Protein AF-A0A7X9IDZ4-F1 (afdb_monomer_lite)

pLDDT: mean 84.06, std 12.98, range [55.0, 95.69]

Radius of gyration: 24.99 Å; chains: 1; bounding box: 60×18×54 Å

Secondary structure (DSSP, 8-state):
-HHHHHHHHHHHHHHHHHHHH-------SSTT-TTGGGGSPS-HHHHHTTT--TT--SSTTHHHH-GGG-

Foldseek 3Di:
DVVVVVVVVVVVVVVVVCVVPVPPPPDPPDPPDPVPVVPDQDDPVCVVVVVPCQVPCPDPSCVVRPVVVD

Sequence (70 aa):
MRTVKLILLVWLLAAIVAAVFGRVTIAADGALSTAGFLRVGVGAKAMGLGEAFTAVADDASAVYWNPAGL

Structure (mmCIF, N/CA/C/O backbone):
data_AF-A0A7X9IDZ4-F1
#
_entry.id   AF-A0A7X9IDZ4-F1
#
loop_
_atom_site.group_PDB
_atom_site.id
_atom_site.type_symbol
_atom_site.label_atom_id
_atom_site.label_alt_id
_atom_site.label_comp_id
_atom_site.label_asym_id
_atom_site.label_entity_id
_atom_site.label_seq_id
_atom_site.pdbx_PDB_ins_code
_atom_site.Cartn_x
_atom_site.Cartn_y
_atom_site.Cartn_z
_atom_site.occupancy
_atom_site.B_iso_or_equiv
_atom_site.auth_seq_id
_atom_site.auth_comp_id
_atom_site.auth_asym_id
_atom_site.auth_atom_id
_atom_site.pdbx_PDB_model_num
ATOM 1 N N . MET A 1 1 ? 41.739 5.636 -36.710 1.00 67.56 1 MET A N 1
ATOM 2 C CA . MET A 1 1 ? 41.376 4.596 -35.710 1.00 67.56 1 MET A CA 1
ATOM 3 C C . MET A 1 1 ? 41.018 5.151 -34.329 1.00 67.56 1 MET A C 1
ATOM 5 O O . MET A 1 1 ? 40.111 4.609 -33.715 1.00 67.56 1 MET A O 1
ATOM 9 N N . ARG A 1 2 ? 41.692 6.194 -33.814 1.00 82.00 2 ARG A N 1
ATOM 10 C CA . ARG A 1 2 ? 41.400 6.762 -32.479 1.00 82.00 2 ARG A CA 1
ATOM 11 C C . ARG A 1 2 ? 39.991 7.370 -32.374 1.00 82.00 2 ARG A C 1
ATOM 13 O O . ARG A 1 2 ? 39.263 7.052 -31.445 1.00 82.00 2 ARG A O 1
ATOM 20 N N . THR A 1 3 ? 39.581 8.150 -33.371 1.00 83.88 3 THR A N 1
ATOM 21 C CA . THR A 1 3 ? 38.260 8.803 -33.440 1.00 83.88 3 THR A CA 1
ATOM 22 C C . THR A 1 3 ? 37.103 7.810 -33.578 1.00 83.88 3 THR A C 1
ATOM 24 O O . THR A 1 3 ? 36.100 7.934 -32.887 1.00 83.88 3 THR A O 1
ATOM 27 N N . VAL A 1 4 ? 37.271 6.765 -34.392 1.00 88.94 4 VAL A N 1
ATOM 28 C CA . VAL A 1 4 ? 36.268 5.696 -34.565 1.00 88.94 4 VAL A CA 1
ATOM 29 C C . VAL A 1 4 ? 36.041 4.918 -33.261 1.00 88.94 4 VAL A C 1
ATOM 31 O O . VAL A 1 4 ? 34.900 4.648 -32.901 1.00 88.94 4 VAL A O 1
ATOM 34 N N . LYS A 1 5 ? 37.107 4.610 -32.508 1.00 86.75 5 LYS A N 1
ATOM 35 C CA . LYS A 1 5 ? 36.997 3.935 -31.201 1.00 86.75 5 LYS A CA 1
ATOM 36 C C . LYS A 1 5 ? 36.251 4.782 -30.162 1.00 86.75 5 LYS A C 1
ATOM 38 O O . LYS A 1 5 ? 35.466 4.235 -29.397 1.00 86.75 5 LYS A O 1
ATOM 43 N N . LEU A 1 6 ? 36.465 6.099 -30.160 1.00 91.00 6 LEU A N 1
ATOM 44 C CA . LEU A 1 6 ? 35.755 7.038 -29.283 1.00 91.00 6 LEU A CA 1
ATOM 45 C C . LEU A 1 6 ? 34.252 7.082 -29.586 1.00 91.00 6 LEU A C 1
ATOM 47 O O . LEU A 1 6 ? 33.448 7.000 -28.665 1.00 91.00 6 LEU A O 1
ATOM 51 N N . ILE A 1 7 ? 33.872 7.131 -30.865 1.00 94.31 7 ILE A N 1
ATOM 52 C CA . ILE A 1 7 ? 32.459 7.124 -31.278 1.00 94.31 7 ILE A CA 1
ATOM 53 C C . ILE A 1 7 ? 31.766 5.830 -30.827 1.00 94.31 7 ILE A C 1
ATOM 55 O O . ILE A 1 7 ? 30.677 5.880 -30.261 1.00 94.31 7 ILE A O 1
ATOM 59 N N . LEU A 1 8 ? 32.414 4.676 -31.009 1.00 94.94 8 LEU A N 1
ATOM 60 C CA . LEU A 1 8 ? 31.876 3.382 -30.575 1.00 94.94 8 LEU A CA 1
ATOM 61 C C . LEU A 1 8 ? 31.703 3.290 -29.051 1.00 94.94 8 LEU A C 1
ATOM 63 O O . LEU A 1 8 ? 30.694 2.767 -28.585 1.00 94.94 8 LEU A O 1
ATOM 67 N N . LEU A 1 9 ? 32.648 3.827 -28.274 1.00 95.44 9 LEU A N 1
ATOM 68 C CA . LEU A 1 9 ? 32.553 3.867 -26.811 1.00 95.44 9 LEU A CA 1
ATOM 69 C C . LEU A 1 9 ? 31.399 4.748 -26.322 1.00 95.44 9 LEU A C 1
ATOM 71 O O . LEU A 1 9 ? 30.712 4.373 -25.377 1.00 95.44 9 LEU A O 1
ATOM 75 N N . VAL A 1 10 ? 31.156 5.885 -26.977 1.00 95.69 10 VAL A N 1
ATOM 76 C CA . VAL A 1 10 ? 30.032 6.774 -26.642 1.00 95.69 10 VAL A CA 1
ATOM 77 C C . VAL A 1 10 ? 28.693 6.092 -26.920 1.00 95.69 10 VAL A C 1
ATOM 79 O O . VAL A 1 10 ? 27.808 6.127 -26.069 1.00 95.69 10 VAL A O 1
ATOM 82 N N . TRP A 1 11 ? 28.555 5.414 -28.063 1.00 93.75 11 TRP A N 1
ATOM 83 C CA . TRP A 1 11 ? 27.342 4.652 -28.381 1.00 93.75 11 TRP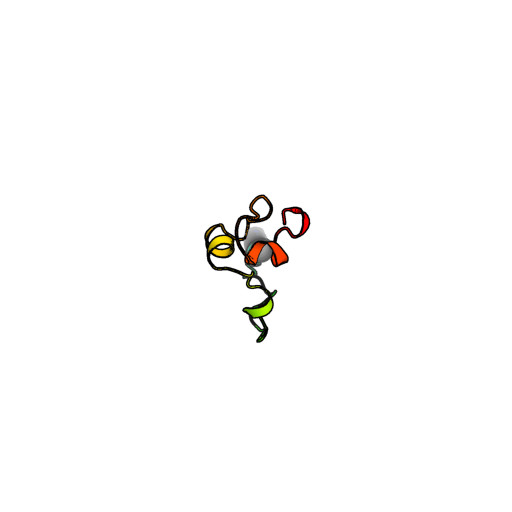 A CA 1
ATOM 84 C C . TRP A 1 11 ? 27.111 3.482 -27.425 1.00 93.75 11 TRP A C 1
ATOM 86 O O . TRP A 1 11 ? 25.982 3.260 -26.991 1.00 93.75 11 TRP A O 1
ATOM 96 N N . LEU A 1 12 ? 28.175 2.769 -27.047 1.00 94.44 12 LEU A N 1
ATOM 97 C CA . LEU A 1 12 ? 28.097 1.695 -26.061 1.00 94.44 12 LEU A CA 1
ATOM 98 C C . LEU A 1 12 ? 27.658 2.229 -24.690 1.00 94.44 12 LEU A C 1
ATOM 100 O O . LEU A 1 12 ? 26.768 1.659 -24.066 1.00 94.44 12 LEU A O 1
ATOM 104 N N . LEU A 1 13 ? 28.237 3.347 -24.242 1.00 93.94 13 LEU A N 1
ATOM 105 C CA . LEU A 1 13 ? 27.871 3.977 -22.975 1.00 93.94 13 LEU A CA 1
ATOM 106 C C . LEU A 1 13 ? 26.415 4.461 -22.989 1.00 93.94 13 LEU A C 1
ATOM 108 O O . LEU A 1 13 ? 25.685 4.212 -22.035 1.00 93.94 13 LEU A O 1
ATOM 112 N N . ALA A 1 14 ? 25.968 5.089 -24.078 1.00 90.50 14 ALA A N 1
ATOM 113 C CA . ALA A 1 14 ? 24.582 5.524 -24.233 1.00 90.50 14 ALA A CA 1
ATOM 114 C C . ALA A 1 14 ? 23.597 4.341 -24.193 1.00 90.50 14 ALA A C 1
ATOM 116 O O . ALA A 1 14 ? 22.564 4.427 -23.531 1.00 90.50 14 ALA A O 1
ATOM 117 N N . ALA A 1 15 ? 23.935 3.216 -24.833 1.00 88.19 15 ALA A N 1
ATOM 118 C CA . ALA A 1 15 ? 23.127 1.998 -24.788 1.00 88.19 15 ALA A CA 1
ATOM 119 C C . ALA A 1 15 ? 23.056 1.395 -23.374 1.00 88.19 15 ALA A C 1
ATOM 121 O O . ALA A 1 15 ? 21.988 0.964 -22.943 1.00 88.19 15 ALA A O 1
ATOM 122 N N . ILE A 1 16 ? 24.165 1.414 -22.625 1.00 89.19 16 ILE A N 1
ATOM 123 C CA . ILE A 1 16 ? 24.206 0.960 -21.226 1.00 89.19 16 ILE A CA 1
ATOM 124 C C . ILE A 1 16 ? 23.335 1.859 -20.344 1.00 89.19 16 ILE A C 1
ATOM 126 O O . ILE A 1 16 ? 22.521 1.355 -19.576 1.00 89.19 16 ILE A O 1
ATOM 130 N N . VAL A 1 17 ? 23.448 3.182 -20.482 1.00 87.81 17 VAL A N 1
ATOM 131 C CA . VAL A 1 17 ? 22.619 4.141 -19.734 1.00 87.81 17 VAL A CA 1
ATOM 132 C C . VAL A 1 17 ? 21.135 3.922 -20.046 1.00 87.81 17 VAL A C 1
ATOM 134 O O . VAL A 1 17 ? 20.325 3.813 -19.129 1.00 87.81 17 VAL A O 1
ATOM 137 N N . ALA A 1 18 ? 20.768 3.760 -21.317 1.00 83.81 18 ALA A N 1
ATOM 138 C CA . ALA A 1 18 ? 19.390 3.464 -21.702 1.00 83.81 18 ALA A CA 1
ATOM 139 C C . ALA A 1 18 ? 18.890 2.117 -21.147 1.00 83.81 18 ALA A C 1
ATOM 141 O O . ALA A 1 18 ? 17.737 2.018 -20.742 1.00 83.81 18 ALA A O 1
ATOM 142 N N . ALA A 1 19 ? 19.735 1.085 -21.073 1.00 80.25 19 ALA A N 1
ATOM 143 C CA . ALA A 1 19 ? 19.354 -0.208 -20.503 1.00 80.25 19 ALA A CA 1
ATOM 144 C C . ALA A 1 19 ? 19.172 -0.163 -18.974 1.00 80.25 19 ALA A C 1
ATOM 146 O O . ALA A 1 19 ? 18.280 -0.827 -18.446 1.00 80.25 19 ALA A O 1
ATOM 147 N N . VAL A 1 20 ? 19.995 0.625 -18.273 1.00 80.38 20 VAL A N 1
ATOM 148 C CA . VAL A 1 20 ? 19.943 0.780 -16.810 1.00 80.38 20 VAL A CA 1
ATOM 149 C C . VAL A 1 20 ? 18.759 1.650 -16.380 1.00 80.38 20 VAL A C 1
ATOM 151 O O . VAL A 1 20 ? 18.073 1.308 -15.422 1.00 80.38 20 VAL A O 1
ATOM 154 N N . PHE A 1 21 ? 18.483 2.745 -17.095 1.00 77.00 21 PHE A N 1
ATOM 155 C CA . PHE A 1 21 ? 17.449 3.717 -16.712 1.00 77.00 21 PHE A CA 1
ATOM 156 C C . PHE A 1 21 ? 16.139 3.601 -17.508 1.00 77.00 21 PHE A C 1
ATOM 158 O O . PHE A 1 21 ? 15.120 4.144 -17.093 1.00 77.00 21 PHE A O 1
ATOM 165 N N . GLY A 1 22 ? 16.122 2.882 -18.633 1.00 64.81 22 GLY A N 1
ATOM 166 C CA . GLY A 1 22 ? 14.945 2.742 -19.500 1.00 64.81 22 GLY A CA 1
ATOM 167 C C . GLY A 1 22 ? 13.877 1.783 -18.976 1.00 64.81 22 GLY A C 1
ATOM 168 O O . GLY A 1 22 ? 12.789 1.706 -19.542 1.00 64.81 22 GLY A 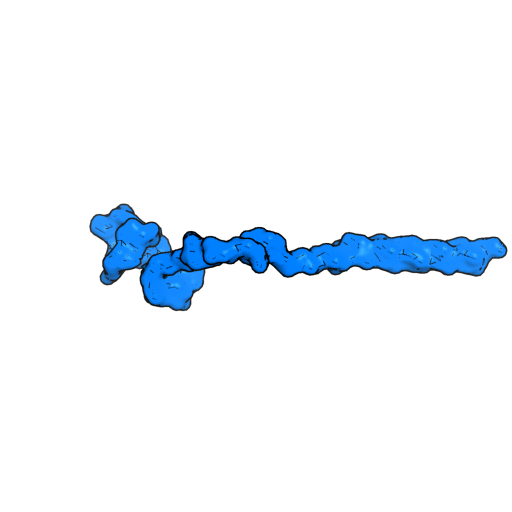O 1
ATOM 169 N N . ARG A 1 23 ? 14.143 1.061 -17.882 1.00 64.75 23 ARG A N 1
ATOM 170 C CA . ARG A 1 23 ? 13.138 0.230 -17.208 1.00 64.75 23 ARG A CA 1
ATOM 171 C C . ARG A 1 23 ? 12.368 1.033 -16.159 1.00 64.75 23 ARG A C 1
ATOM 173 O O . ARG A 1 23 ? 12.344 0.671 -14.991 1.00 64.75 23 ARG A O 1
ATOM 180 N N . VAL A 1 24 ? 11.6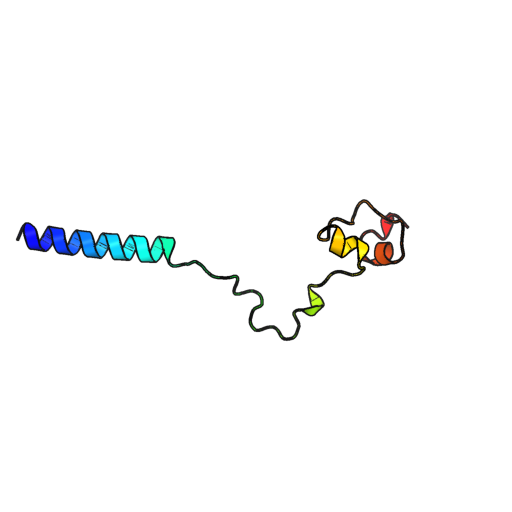82 2.094 -16.585 1.00 59.88 24 VAL A N 1
ATOM 181 C CA . VAL A 1 24 ? 10.530 2.611 -15.829 1.00 59.88 24 VAL A CA 1
ATOM 182 C C . VAL A 1 24 ? 9.341 1.736 -16.207 1.00 59.88 24 VAL A C 1
ATOM 184 O O . VAL A 1 24 ? 8.543 2.055 -17.084 1.00 59.88 24 VAL A O 1
ATOM 187 N N . THR A 1 25 ? 9.262 0.559 -15.594 1.00 57.66 25 THR A N 1
ATOM 188 C CA . THR A 1 25 ? 8.032 -0.228 -15.626 1.00 57.66 25 THR A CA 1
ATOM 189 C C . THR A 1 25 ? 7.022 0.489 -14.740 1.00 57.66 25 THR A C 1
ATOM 191 O O . THR A 1 25 ? 7.113 0.420 -13.516 1.00 57.66 25 THR A O 1
ATOM 194 N N . ILE A 1 26 ? 6.064 1.190 -15.346 1.00 58.03 26 ILE A N 1
ATOM 195 C CA . ILE A 1 26 ? 4.811 1.522 -14.662 1.00 58.03 26 ILE A CA 1
ATOM 196 C C . ILE A 1 26 ? 4.200 0.162 -14.319 1.00 58.03 26 ILE A C 1
ATOM 198 O O . ILE A 1 26 ? 4.004 -0.643 -15.227 1.00 58.03 26 ILE A O 1
ATOM 202 N N . ALA A 1 27 ? 4.061 -0.135 -13.025 1.00 57.66 27 ALA A N 1
ATOM 203 C CA . ALA A 1 27 ? 3.754 -1.458 -12.480 1.00 57.66 27 ALA A CA 1
ATOM 204 C C . ALA A 1 27 ? 2.867 -2.311 -13.411 1.00 57.66 27 ALA A C 1
ATOM 206 O O . ALA A 1 27 ? 1.690 -2.018 -13.619 1.00 57.66 27 ALA A O 1
ATOM 207 N N . ALA A 1 28 ? 3.443 -3.376 -13.976 1.00 55.22 28 ALA A N 1
ATOM 208 C CA . ALA A 1 28 ? 2.734 -4.305 -14.858 1.00 55.22 28 ALA A CA 1
ATOM 209 C C . ALA A 1 28 ? 1.719 -5.188 -14.100 1.00 55.22 28 ALA A C 1
ATOM 211 O O . ALA A 1 28 ? 0.909 -5.870 -14.723 1.00 55.22 28 ALA A O 1
ATOM 212 N N . ASP A 1 29 ? 1.702 -5.127 -12.765 1.00 55.97 29 ASP A N 1
ATOM 213 C CA . ASP A 1 29 ? 0.914 -5.991 -11.876 1.00 55.97 29 ASP A CA 1
ATOM 214 C C . ASP A 1 29 ? -0.589 -5.653 -11.808 1.00 55.97 29 ASP A C 1
ATOM 216 O O . ASP A 1 29 ? -1.264 -5.978 -10.828 1.00 55.97 29 ASP A O 1
ATOM 220 N N . GLY A 1 30 ? -1.167 -4.985 -12.810 1.00 55.00 30 GLY A N 1
ATOM 221 C CA . GLY A 1 30 ? -2.601 -4.680 -12.746 1.00 55.00 30 GLY A CA 1
ATOM 222 C C . GLY A 1 30 ? -3.255 -3.997 -13.937 1.00 55.00 30 GLY A C 1
ATOM 223 O O . GLY A 1 30 ? -4.481 -3.955 -13.975 1.00 55.00 30 GLY A O 1
ATOM 224 N N . ALA A 1 31 ? -2.498 -3.511 -14.922 1.00 55.12 31 ALA A N 1
ATOM 225 C CA . ALA A 1 31 ? -3.058 -2.706 -16.014 1.00 55.12 31 ALA A CA 1
ATOM 226 C C . ALA A 1 31 ? -4.044 -3.458 -16.941 1.00 55.12 31 ALA A C 1
ATOM 228 O O . ALA A 1 31 ? -4.742 -2.824 -17.725 1.00 55.12 31 ALA A O 1
ATOM 229 N N . LEU A 1 32 ? -4.130 -4.792 -16.848 1.00 58.78 32 LEU A N 1
ATOM 230 C CA . LEU A 1 32 ? -5.005 -5.641 -17.676 1.00 58.78 32 LEU A CA 1
ATOM 231 C C . LEU A 1 32 ? -6.035 -6.453 -16.866 1.00 58.78 32 LEU A C 1
ATOM 233 O O . LEU A 1 32 ? -6.748 -7.279 -17.431 1.00 58.78 32 LEU A O 1
ATOM 237 N N . SER A 1 33 ? -6.124 -6.251 -15.548 1.00 68.06 33 SER A N 1
ATOM 238 C CA . SER A 1 33 ? -7.049 -7.009 -14.700 1.00 68.06 33 SER A CA 1
ATOM 239 C C . SER A 1 33 ? -8.413 -6.318 -14.623 1.00 68.06 33 SER A C 1
ATOM 241 O O . SER A 1 33 ? -8.549 -5.259 -14.014 1.00 68.06 33 SER A O 1
ATOM 243 N N . THR A 1 34 ? -9.457 -6.952 -15.164 1.00 74.25 34 THR A N 1
ATOM 244 C 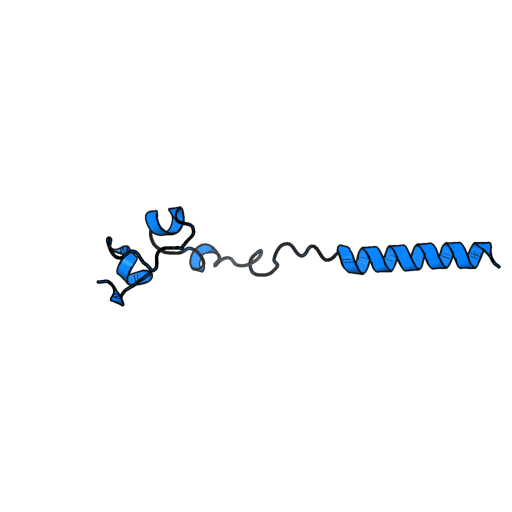CA . THR A 1 34 ? -10.866 -6.551 -14.947 1.00 74.25 34 THR A CA 1
ATOM 245 C C . THR A 1 34 ? -11.306 -6.689 -13.483 1.00 74.25 34 THR A C 1
ATOM 247 O O . THR A 1 34 ? -12.343 -6.165 -13.086 1.00 74.25 34 THR A O 1
ATOM 250 N N . ALA A 1 35 ? -10.493 -7.357 -12.664 1.00 77.31 35 ALA A N 1
ATOM 251 C CA . ALA A 1 35 ? -10.704 -7.638 -11.251 1.00 77.31 35 ALA A CA 1
ATOM 252 C C . ALA A 1 35 ? -9.984 -6.642 -10.315 1.00 77.31 35 ALA A C 1
ATOM 254 O O . ALA A 1 35 ? -9.795 -6.929 -9.136 1.00 77.31 35 ALA A O 1
ATOM 255 N N . GLY A 1 36 ? -9.590 -5.457 -10.800 1.00 72.75 36 GLY A N 1
ATOM 256 C CA . GLY A 1 36 ? -8.918 -4.435 -9.979 1.00 72.75 36 GLY A CA 1
ATOM 257 C C . GLY A 1 36 ? -9.665 -4.059 -8.688 1.00 72.75 36 GLY A C 1
ATOM 258 O O . GLY A 1 36 ? -9.030 -3.742 -7.686 1.00 72.75 36 GLY A O 1
ATOM 259 N N . PHE A 1 37 ? -10.996 -4.186 -8.673 1.00 77.19 37 PHE A N 1
ATOM 260 C CA . PHE A 1 37 ? -11.837 -3.940 -7.498 1.00 77.19 37 PHE A CA 1
ATOM 261 C C . PHE A 1 37 ? -11.572 -4.898 -6.322 1.00 77.19 37 PHE A C 1
ATOM 263 O O . PHE A 1 37 ? -11.819 -4.517 -5.186 1.00 77.19 37 PHE A O 1
ATOM 270 N N . LEU A 1 38 ? -11.029 -6.103 -6.555 1.00 81.00 38 LEU A N 1
ATOM 271 C CA . LEU A 1 38 ? -10.667 -7.045 -5.480 1.00 81.00 38 LEU A CA 1
ATOM 272 C C . LEU A 1 38 ? -9.509 -6.549 -4.608 1.00 81.00 38 LEU A C 1
ATOM 274 O O . LEU A 1 38 ? -9.268 -7.100 -3.540 1.00 81.00 38 LEU A O 1
ATOM 278 N N . ARG A 1 39 ? -8.771 -5.538 -5.071 1.00 79.12 39 ARG A N 1
ATOM 279 C CA . ARG A 1 39 ? -7.673 -4.928 -4.315 1.00 79.12 39 ARG A CA 1
ATOM 280 C C . ARG A 1 39 ? -8.142 -3.767 -3.444 1.00 79.12 39 ARG A C 1
ATOM 282 O O . ARG A 1 39 ? -7.347 -3.266 -2.667 1.00 79.12 39 ARG A O 1
ATOM 289 N N . VAL A 1 40 ? -9.387 -3.317 -3.601 1.00 86.25 40 VAL A N 1
ATOM 290 C CA . VAL A 1 40 ? -9.937 -2.211 -2.816 1.00 86.25 40 VAL A CA 1
ATOM 291 C C . VAL A 1 40 ? -10.387 -2.757 -1.464 1.00 86.25 40 VAL A C 1
ATOM 293 O O . VAL A 1 40 ? -11.227 -3.656 -1.410 1.00 86.25 40 VAL A O 1
ATOM 296 N N . GLY A 1 41 ? -9.831 -2.215 -0.381 1.00 88.50 41 GLY A N 1
ATOM 297 C CA . GLY A 1 41 ? -10.237 -2.553 0.980 1.00 88.50 41 GLY A CA 1
ATOM 298 C C . GLY A 1 41 ? -11.680 -2.149 1.327 1.00 88.50 41 GLY A C 1
ATOM 299 O O . GLY A 1 41 ? -12.365 -1.431 0.595 1.00 88.50 41 GLY A O 1
ATOM 300 N N . VAL A 1 42 ? -12.164 -2.618 2.480 1.00 92.75 42 VAL A N 1
ATOM 301 C CA . VAL A 1 42 ? -13.548 -2.393 2.931 1.00 92.75 42 VAL A CA 1
ATOM 302 C C . VAL A 1 42 ? -13.655 -1.137 3.801 1.00 92.75 42 VAL A C 1
ATOM 304 O O . VAL A 1 42 ? -12.911 -0.975 4.760 1.00 92.75 42 VAL A O 1
ATOM 307 N N . GLY A 1 43 ? -14.651 -0.286 3.539 1.00 92.50 43 GLY A N 1
ATOM 308 C CA . GLY A 1 43 ? -15.025 0.830 4.418 1.00 92.50 43 GLY A CA 1
ATOM 309 C C . GLY A 1 43 ? -14.329 2.159 4.098 1.00 92.50 43 GLY A C 1
ATOM 310 O O . GLY A 1 4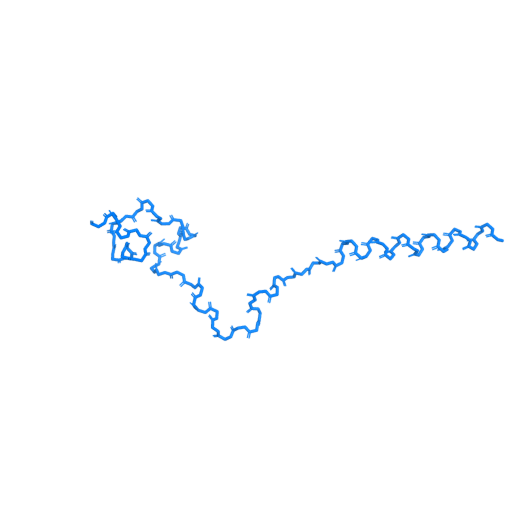3 ? -13.110 2.251 3.998 1.00 92.50 43 GLY A O 1
ATOM 311 N N . ALA A 1 44 ? -15.120 3.232 3.983 1.00 93.62 44 ALA A N 1
ATOM 312 C CA . ALA A 1 44 ? -14.623 4.552 3.581 1.00 93.62 44 ALA A CA 1
ATOM 313 C C . ALA A 1 44 ? -13.608 5.152 4.569 1.00 93.62 44 ALA A C 1
ATOM 315 O O . ALA A 1 44 ? -12.648 5.789 4.141 1.00 93.62 44 ALA A O 1
ATOM 316 N N . LYS A 1 45 ? -13.792 4.928 5.879 1.00 93.06 45 LYS A N 1
ATOM 317 C CA . LYS A 1 45 ? -12.867 5.409 6.917 1.00 93.06 45 LYS A CA 1
ATOM 318 C C . LYS A 1 45 ? -11.485 4.760 6.763 1.00 93.06 45 LYS A C 1
ATOM 320 O O . LYS A 1 45 ? -10.490 5.475 6.702 1.00 93.06 45 LYS A O 1
ATOM 325 N N . ALA A 1 46 ? -11.432 3.433 6.627 1.00 93.88 46 ALA A N 1
ATOM 326 C CA . ALA A 1 46 ? -10.187 2.691 6.429 1.00 93.88 46 ALA A CA 1
ATOM 327 C C . ALA A 1 46 ? -9.461 3.108 5.141 1.00 93.88 46 ALA A C 1
ATOM 329 O O . ALA A 1 46 ? -8.256 3.356 5.162 1.00 93.88 46 ALA A O 1
ATOM 330 N N . MET A 1 47 ? -10.202 3.287 4.043 1.00 94.06 47 MET A N 1
ATOM 331 C CA . MET A 1 47 ? -9.633 3.790 2.788 1.00 94.06 47 MET A CA 1
ATOM 332 C C . MET A 1 47 ? -9.119 5.231 2.914 1.00 94.06 47 MET A C 1
ATOM 334 O O . MET A 1 47 ? -8.065 5.554 2.373 1.00 94.06 47 MET A O 1
ATOM 338 N N . GLY A 1 48 ? -9.814 6.094 3.664 1.00 93.56 48 GLY A N 1
ATOM 339 C CA . GLY A 1 48 ? -9.376 7.465 3.950 1.00 93.56 48 GLY A CA 1
ATOM 340 C C . GLY A 1 48 ? -8.090 7.545 4.780 1.00 93.56 48 GLY A C 1
ATOM 341 O O . GLY A 1 48 ? -7.359 8.526 4.680 1.00 93.56 48 GLY A O 1
ATOM 342 N N . LEU A 1 49 ? -7.784 6.497 5.550 1.00 93.12 49 LEU A N 1
ATOM 343 C CA . LEU A 1 49 ? -6.521 6.334 6.275 1.00 93.12 49 LEU A CA 1
ATOM 344 C C . LEU A 1 49 ? -5.448 5.594 5.457 1.00 93.12 49 LEU A C 1
ATOM 346 O O . LEU A 1 49 ? -4.409 5.230 6.001 1.00 93.12 49 LEU A O 1
ATOM 350 N N . GLY A 1 50 ? -5.681 5.361 4.161 1.00 92.06 50 GLY A N 1
ATOM 351 C CA . GLY A 1 50 ? -4.738 4.654 3.295 1.00 92.06 50 GLY A CA 1
ATOM 352 C C . GLY A 1 50 ? -4.553 3.191 3.695 1.00 92.06 50 GLY A C 1
ATOM 353 O O . GLY A 1 50 ? -3.427 2.707 3.708 1.00 92.06 50 GLY A O 1
ATOM 354 N N . GLU A 1 51 ? -5.643 2.514 4.073 1.00 92.06 51 GLU A N 1
ATOM 355 C CA . GLU A 1 51 ? -5.666 1.107 4.514 1.00 92.06 51 GLU A CA 1
ATOM 356 C C . GLU A 1 51 ? -4.952 0.844 5.858 1.00 92.06 51 GLU A C 1
ATOM 358 O O . GLU A 1 51 ? -4.882 -0.292 6.326 1.00 92.06 51 GLU A O 1
ATOM 363 N N . ALA A 1 52 ? -4.489 1.889 6.553 1.00 92.50 52 ALA A N 1
ATOM 364 C CA . ALA A 1 52 ? -3.864 1.794 7.871 1.00 92.50 52 ALA A CA 1
ATOM 365 C C . ALA A 1 52 ? -4.905 1.727 9.011 1.00 92.50 52 ALA A C 1
ATOM 367 O O . ALA A 1 52 ? -4.983 2.624 9.850 1.00 92.50 52 ALA A O 1
ATOM 368 N N . PHE A 1 53 ? -5.729 0.671 9.038 1.00 94.31 53 PHE A N 1
ATOM 369 C CA . PHE A 1 53 ? -6.871 0.561 9.965 1.00 94.31 53 PHE A CA 1
ATOM 370 C C . PHE A 1 53 ? -6.719 -0.479 11.089 1.00 94.31 53 PHE A C 1
ATOM 372 O O . PHE A 1 53 ? -7.563 -0.546 11.973 1.00 94.31 53 PHE A O 1
ATOM 379 N N . THR A 1 54 ? -5.647 -1.277 11.118 1.00 93.12 54 THR A N 1
ATOM 380 C CA . THR A 1 54 ? -5.515 -2.430 12.038 1.00 93.12 54 THR A CA 1
ATOM 381 C C . THR A 1 54 ? -5.669 -2.084 13.525 1.00 93.12 54 THR A C 1
ATOM 383 O O . THR A 1 54 ? -6.192 -2.887 14.286 1.00 93.12 54 THR A O 1
ATOM 386 N N . ALA A 1 55 ? -5.241 -0.902 13.972 1.00 94.19 55 ALA A N 1
ATOM 387 C CA . ALA A 1 55 ? -5.353 -0.507 15.381 1.00 94.19 55 ALA A CA 1
ATOM 388 C C . ALA A 1 55 ? -6.754 -0.001 15.783 1.00 94.19 55 ALA A C 1
ATOM 390 O O . ALA A 1 55 ? -6.978 0.297 16.954 1.00 94.19 55 ALA A O 1
ATOM 391 N N . VAL A 1 56 ? -7.684 0.126 14.833 1.00 91.94 56 VAL A N 1
ATOM 392 C CA . VAL A 1 56 ? -9.016 0.701 15.037 1.00 91.94 56 VAL A CA 1
ATOM 393 C C . VAL A 1 56 ? -10.070 -0.395 14.884 1.00 91.94 56 VAL A C 1
ATOM 395 O O . VAL A 1 56 ? -10.053 -1.152 13.917 1.00 91.94 56 VAL A O 1
ATOM 398 N N . ALA A 1 57 ? -10.991 -0.483 15.845 1.00 94.81 57 ALA A N 1
ATOM 399 C CA . ALA A 1 57 ? -12.074 -1.470 15.858 1.00 94.81 57 ALA A CA 1
ATOM 400 C C . ALA A 1 57 ? -13.427 -0.846 16.261 1.00 94.81 57 ALA A C 1
ATOM 402 O O . ALA A 1 57 ? -14.232 -1.460 16.950 1.00 94.81 57 ALA A O 1
ATOM 403 N N . ASP A 1 58 ? -13.665 0.411 15.875 1.00 93.44 58 ASP A N 1
ATOM 404 C CA . ASP A 1 58 ? -14.811 1.211 16.333 1.00 93.44 58 ASP A CA 1
ATOM 405 C C . ASP A 1 58 ? -16.037 1.178 15.398 1.00 93.44 58 ASP A C 1
ATOM 407 O O . ASP A 1 58 ? -17.036 1.847 15.667 1.00 93.44 58 ASP A O 1
ATOM 411 N N . ASP A 1 59 ? -15.987 0.418 14.299 1.00 93.44 59 ASP A N 1
ATOM 412 C CA . ASP A 1 59 ? -17.085 0.300 13.339 1.00 93.44 59 ASP A CA 1
ATOM 413 C C . ASP A 1 59 ? -17.156 -1.089 12.678 1.00 93.44 59 ASP A C 1
ATOM 415 O O . ASP A 1 59 ? -16.294 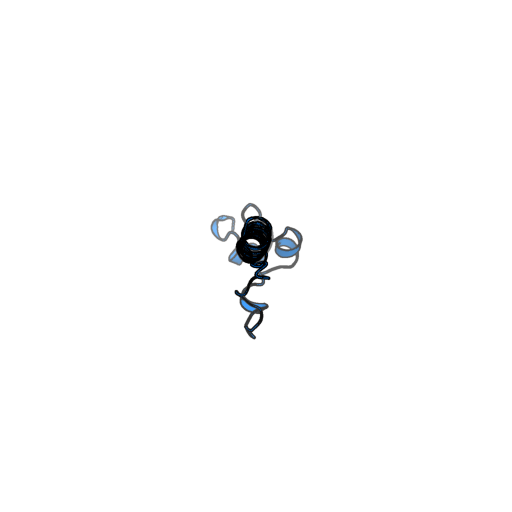-1.946 12.864 1.00 93.44 59 ASP A O 1
ATOM 419 N N . ALA A 1 60 ? -18.208 -1.330 11.890 1.00 93.38 60 ALA A N 1
ATOM 420 C CA . ALA A 1 60 ? -18.474 -2.632 11.275 1.00 93.38 60 ALA A CA 1
ATOM 421 C C . ALA A 1 60 ? -17.362 -3.120 10.325 1.00 93.38 60 ALA A C 1
ATOM 423 O O . ALA A 1 60 ? -17.253 -4.322 10.078 1.00 93.38 60 ALA A O 1
ATOM 424 N N . SER A 1 61 ? -16.521 -2.221 9.799 1.00 94.12 61 SER A N 1
ATOM 425 C CA . SER A 1 61 ? -15.383 -2.616 8.964 1.00 94.12 61 SER A CA 1
ATOM 426 C C . SER A 1 61 ? -14.273 -3.305 9.768 1.00 94.12 61 SER A C 1
ATOM 428 O O . SER A 1 61 ? -13.433 -3.984 9.177 1.00 94.12 61 SER A O 1
ATOM 430 N N . ALA A 1 62 ? -14.306 -3.239 11.105 1.00 94.38 62 ALA A N 1
ATOM 431 C CA . ALA A 1 62 ? -13.392 -3.963 11.986 1.00 94.38 62 ALA A CA 1
ATOM 432 C C . ALA A 1 62 ? -13.413 -5.484 11.753 1.00 94.38 62 ALA A C 1
ATOM 434 O O . ALA A 1 62 ? -12.370 -6.120 11.846 1.00 94.38 62 ALA A O 1
ATOM 435 N N . VAL A 1 63 ? -14.548 -6.065 11.334 1.00 93.88 63 VAL A N 1
ATOM 436 C CA . VAL A 1 63 ? -14.640 -7.492 10.952 1.00 93.88 63 VAL A CA 1
ATOM 437 C C . VAL A 1 63 ? -13.686 -7.844 9.799 1.00 93.88 63 VAL A C 1
ATOM 439 O O . VAL A 1 63 ? -13.258 -8.986 9.677 1.00 93.88 63 VAL A O 1
ATOM 442 N N . TYR A 1 64 ? -13.348 -6.879 8.942 1.00 93.38 64 TYR A N 1
ATOM 443 C CA . TYR A 1 64 ? -12.401 -7.062 7.843 1.00 93.38 64 TYR A CA 1
ATOM 444 C C . TYR A 1 64 ? -10.956 -6.729 8.260 1.00 93.38 64 TYR A C 1
ATOM 446 O O . TYR A 1 64 ? -10.037 -7.460 7.902 1.00 93.38 64 TYR A O 1
ATOM 454 N N . TRP A 1 65 ? -10.743 -5.651 9.027 1.00 94.44 65 TRP A N 1
ATOM 455 C CA . TRP A 1 65 ? -9.400 -5.116 9.322 1.00 94.44 65 TRP A CA 1
ATOM 456 C C . TRP A 1 65 ? -8.775 -5.582 10.643 1.00 94.44 65 TRP A C 1
ATOM 458 O O . TRP A 1 65 ? -7.552 -5.701 10.727 1.00 94.44 65 TRP A O 1
ATOM 468 N N . ASN A 1 66 ? -9.584 -5.804 11.682 1.00 95.19 66 ASN A N 1
ATOM 469 C CA . ASN A 1 66 ? -9.145 -6.243 13.006 1.00 95.19 66 ASN A CA 1
ATOM 470 C C . ASN A 1 66 ? -10.263 -7.005 13.757 1.00 95.19 66 ASN A C 1
ATOM 472 O O . ASN A 1 66 ? -10.849 -6.479 14.706 1.00 95.19 66 ASN A O 1
ATOM 476 N N . PRO A 1 67 ? -10.544 -8.267 13.381 1.00 93.38 67 PRO A N 1
ATOM 477 C CA . PRO A 1 67 ? -11.544 -9.085 14.069 1.00 93.38 67 PRO A CA 1
ATOM 478 C C . PRO A 1 67 ? -11.229 -9.341 15.547 1.00 93.38 67 PRO A C 1
ATOM 480 O O . PRO A 1 67 ? -12.134 -9.624 16.319 1.00 93.38 67 PRO A O 1
ATOM 483 N N . ALA A 1 68 ? -9.953 -9.275 15.942 1.00 94.81 68 ALA A N 1
ATOM 484 C CA . ALA A 1 68 ? -9.528 -9.500 17.323 1.00 94.81 68 ALA A CA 1
ATOM 485 C C . ALA A 1 68 ? -9.845 -8.315 18.252 1.00 94.81 68 ALA A C 1
ATOM 487 O O . ALA A 1 68 ? -9.771 -8.469 19.468 1.00 94.81 68 ALA A O 1
ATOM 488 N N . GLY A 1 69 ? -10.144 -7.140 17.687 1.00 90.62 69 GLY A N 1
ATOM 489 C CA . GLY A 1 69 ? -10.540 -5.948 18.433 1.00 90.62 69 GLY A CA 1
ATOM 490 C C . GLY A 1 69 ? -12.047 -5.812 18.670 1.00 90.62 69 GLY A C 1
ATOM 491 O O . GLY A 1 69 ? -12.438 -4.848 19.325 1.00 90.62 69 GLY A O 1
ATOM 492 N N . LEU A 1 70 ? -12.867 -6.723 18.123 1.00 81.38 70 LEU A N 1
ATOM 493 C CA . LEU A 1 70 ? -14.316 -6.800 18.358 1.00 81.38 70 LEU A CA 1
ATOM 494 C C . LEU A 1 70 ? -14.661 -7.437 19.709 1.00 81.38 70 LEU A C 1
ATOM 496 O O . LEU A 1 70 ? -13.927 -8.354 20.143 1.00 81.38 70 LEU A O 1
#